Protein AF-A0A967FCC0-F1 (afdb_monomer_lite)

pLDDT: mean 85.34, std 14.35, range [36.22, 97.25]

Secondary structure (DSSP, 8-state):
---HHHHHHHHHHHHHHHHHTT-SSS---EEEEEEEEPSS---SGGGEEEEEEEEEE-------

Foldseek 3Di:
DQDPVNLVVVLVVVVVVCVVVVNPPPDDADKDWDWDAQDDDPPDPVRIDIDIDTRPDDSDPDDD

Sequence (64 aa):
SVTTAKQRQLSKVALEYLSRQEWFDHPARFDVVGVQLKEMDVTRPQDVKIDLVQNAFDFSYGYE

Radius of gyration: 15.87 Å; chains: 1; bounding box: 35×23×43 Å

Structure (mmCIF, N/CA/C/O backbone):
data_AF-A0A967FCC0-F1
#
_entry.id   AF-A0A967FCC0-F1
#
loop_
_atom_site.group_PDB
_atom_site.id
_atom_site.type_symbol
_atom_site.label_atom_id
_atom_site.label_alt_id
_atom_site.label_comp_id
_atom_site.label_asym_id
_atom_site.label_entity_id
_atom_site.label_seq_id
_atom_site.pdbx_PDB_ins_code
_atom_site.Cartn_x
_atom_site.Cartn_y
_atom_site.Cartn_z
_atom_site.occupancy
_atom_site.B_iso_or_equiv
_atom_site.auth_seq_id
_atom_site.auth_comp_id
_atom_site.auth_asym_id
_atom_site.auth_atom_id
_atom_site.pdbx_PDB_model_num
ATOM 1 N N . SER A 1 1 ? 11.047 -6.022 -1.395 1.00 71.06 1 SER A N 1
ATOM 2 C CA . SER A 1 1 ? 9.890 -6.417 -0.563 1.00 71.06 1 SER A CA 1
ATOM 3 C C . SER A 1 1 ? 9.530 -5.280 0.387 1.00 71.06 1 SER A C 1
ATOM 5 O O . SER A 1 1 ? 10.392 -4.456 0.696 1.00 71.06 1 SER A O 1
ATOM 7 N N . VAL A 1 2 ? 8.268 -5.178 0.817 1.00 84.38 2 VAL A N 1
ATOM 8 C CA . VAL A 1 2 ? 7.856 -4.183 1.825 1.00 84.38 2 VAL A CA 1
ATOM 9 C C . VAL A 1 2 ? 8.308 -4.684 3.194 1.00 84.38 2 VAL A C 1
ATOM 11 O O . VAL A 1 2 ? 7.862 -5.733 3.644 1.00 84.38 2 VAL A O 1
ATOM 14 N N . THR A 1 3 ? 9.224 -3.965 3.840 1.00 92.69 3 THR A N 1
ATOM 15 C CA . THR A 1 3 ? 9.745 -4.353 5.158 1.00 92.69 3 THR A CA 1
ATOM 16 C C . THR A 1 3 ? 8.701 -4.119 6.248 1.00 92.69 3 THR A C 1
ATOM 18 O O . THR A 1 3 ? 7.869 -3.223 6.120 1.00 92.69 3 THR A O 1
ATOM 21 N N . THR A 1 4 ? 8.787 -4.839 7.369 1.00 90.94 4 THR A N 1
ATOM 22 C CA . THR A 1 4 ? 7.887 -4.652 8.526 1.00 90.94 4 THR A CA 1
ATOM 23 C C . THR A 1 4 ? 7.850 -3.200 9.013 1.00 90.94 4 THR A C 1
ATOM 25 O O . THR A 1 4 ? 6.793 -2.684 9.364 1.00 90.94 4 THR A O 1
ATOM 28 N N . ALA A 1 5 ? 8.991 -2.503 8.987 1.00 92.31 5 ALA A N 1
ATOM 29 C CA . ALA A 1 5 ? 9.054 -1.085 9.338 1.00 92.31 5 ALA A CA 1
ATOM 30 C C . ALA A 1 5 ? 8.213 -0.211 8.386 1.00 92.31 5 ALA A C 1
ATOM 32 O O . ALA A 1 5 ? 7.458 0.643 8.851 1.0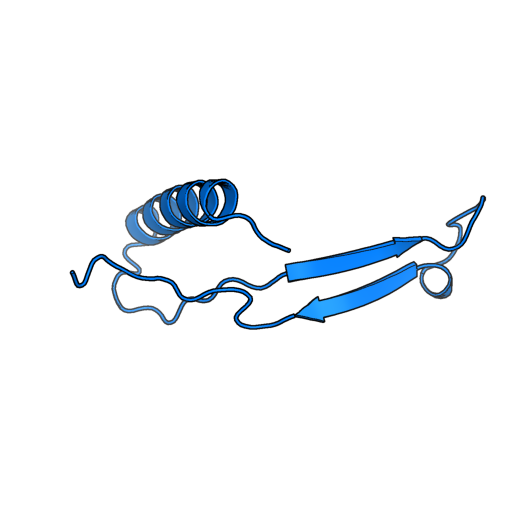0 92.31 5 ALA A O 1
ATOM 33 N N . LYS A 1 6 ? 8.291 -0.462 7.069 1.00 92.94 6 LYS A N 1
ATOM 34 C CA . LYS A 1 6 ? 7.483 0.245 6.062 1.00 92.94 6 LYS A CA 1
ATOM 35 C C . LYS A 1 6 ? 5.999 -0.087 6.188 1.00 92.94 6 LYS A C 1
ATOM 37 O O . LYS A 1 6 ? 5.189 0.831 6.138 1.00 92.94 6 LYS A O 1
ATOM 42 N N . GLN A 1 7 ? 5.653 -1.356 6.412 1.00 92.81 7 GLN A N 1
ATOM 43 C CA . GLN A 1 7 ? 4.265 -1.775 6.645 1.00 92.81 7 GLN A CA 1
ATOM 44 C C . GLN A 1 7 ? 3.661 -0.993 7.817 1.00 92.81 7 GLN A C 1
ATOM 46 O O . GLN A 1 7 ? 2.647 -0.329 7.651 1.00 92.81 7 GLN A O 1
ATOM 51 N N . ARG A 1 8 ? 4.349 -0.944 8.969 1.00 92.00 8 ARG A N 1
ATOM 52 C CA . ARG A 1 8 ? 3.890 -0.189 10.150 1.00 92.00 8 ARG A CA 1
ATOM 53 C C . ARG A 1 8 ? 3.676 1.300 9.869 1.00 92.00 8 ARG A C 1
ATOM 55 O O . ARG A 1 8 ? 2.707 1.871 10.360 1.00 92.00 8 ARG A O 1
ATOM 62 N N . GLN A 1 9 ? 4.575 1.945 9.126 1.00 94.38 9 GLN A N 1
ATOM 63 C CA . GLN A 1 9 ? 4.432 3.366 8.786 1.00 94.38 9 GLN A CA 1
ATOM 64 C C . GLN A 1 9 ? 3.244 3.613 7.851 1.00 94.38 9 GLN A C 1
ATOM 66 O O . GLN A 1 9 ? 2.441 4.504 8.118 1.00 94.38 9 GLN A O 1
ATOM 71 N N . LEU A 1 10 ? 3.106 2.801 6.801 1.00 93.94 10 LEU A N 1
ATOM 72 C CA . LEU A 1 10 ? 2.003 2.904 5.844 1.00 93.94 10 LEU A CA 1
ATOM 73 C C . LEU A 1 10 ? 0.651 2.636 6.515 1.00 93.94 10 LEU A C 1
ATOM 75 O O . LEU A 1 10 ? -0.281 3.410 6.319 1.00 93.94 10 LEU A O 1
ATOM 79 N N . SER A 1 11 ? 0.573 1.620 7.379 1.00 92.50 11 SER A N 1
ATOM 80 C CA . SER A 1 11 ? -0.623 1.306 8.167 1.00 92.50 11 SER A CA 1
ATOM 81 C C . SER A 1 11 ? -1.071 2.471 9.050 1.00 92.50 11 SER A C 1
ATOM 83 O O . SER A 1 11 ? -2.260 2.767 9.109 1.00 92.50 11 SER A O 1
ATOM 85 N N . LYS A 1 12 ? -0.136 3.177 9.703 1.00 93.62 12 LYS A N 1
ATOM 86 C CA . LYS A 1 12 ? -0.465 4.351 10.533 1.00 93.62 12 LYS A CA 1
ATOM 87 C C . LYS A 1 12 ? -1.057 5.493 9.712 1.00 93.62 12 LYS A C 1
ATOM 89 O O . LYS A 1 12 ? -2.057 6.076 10.112 1.00 93.62 12 LYS A O 1
ATOM 94 N N . VAL A 1 13 ? -0.437 5.808 8.575 1.00 95.44 13 VAL A N 1
ATOM 95 C CA . VAL A 1 13 ? -0.901 6.893 7.697 1.00 95.44 13 VAL A CA 1
ATOM 96 C C . VAL A 1 13 ? -2.263 6.555 7.091 1.00 95.44 13 VAL A C 1
ATOM 98 O O . VAL A 1 13 ? -3.138 7.416 7.049 1.00 95.44 13 VAL A O 1
ATOM 101 N N . ALA A 1 14 ? -2.464 5.305 6.671 1.00 93.81 14 ALA A N 1
ATOM 102 C CA . ALA A 1 14 ? -3.747 4.842 6.157 1.00 93.81 14 ALA A CA 1
ATOM 103 C C . ALA A 1 14 ? -4.852 4.919 7.219 1.00 93.81 14 ALA A C 1
ATOM 105 O O . ALA A 1 14 ? -5.932 5.418 6.922 1.00 93.81 14 ALA A O 1
ATOM 106 N N . LEU A 1 15 ? -4.578 4.497 8.459 1.00 92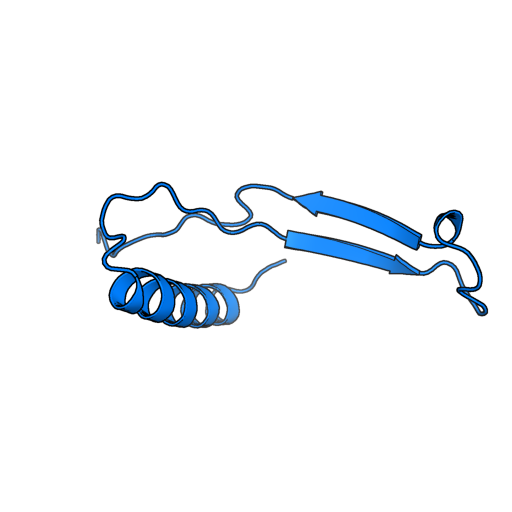.75 15 LEU A N 1
ATOM 107 C CA . LEU A 1 15 ? -5.549 4.576 9.553 1.00 92.75 15 LEU A CA 1
ATOM 108 C C . LEU A 1 15 ? -5.959 6.022 9.855 1.00 92.75 15 LEU A C 1
ATOM 110 O O . LEU A 1 15 ? -7.143 6.308 9.996 1.00 92.75 15 LEU A O 1
ATOM 114 N N . GLU A 1 16 ? -4.993 6.940 9.909 1.00 95.75 16 GLU A N 1
ATOM 115 C CA . GLU A 1 16 ? -5.268 8.369 10.089 1.00 95.75 16 GLU A CA 1
ATOM 116 C C . GLU A 1 16 ? -6.123 8.925 8.940 1.00 95.75 16 GLU A C 1
ATOM 118 O O . GLU A 1 16 ? -7.078 9.665 9.172 1.00 95.75 16 GLU A O 1
ATOM 123 N N . TYR A 1 17 ? -5.815 8.548 7.696 1.00 96.12 17 TYR A N 1
ATOM 124 C CA . TYR A 1 17 ? -6.608 8.945 6.536 1.00 96.12 17 TYR A CA 1
ATOM 125 C C . TYR A 1 17 ? -8.050 8.425 6.625 1.00 96.12 17 TYR A C 1
ATOM 127 O O . TYR A 1 17 ? -8.979 9.220 6.499 1.00 96.12 17 TYR A O 1
ATOM 135 N N . LEU A 1 18 ? -8.241 7.131 6.899 1.00 95.00 18 LEU A N 1
ATOM 136 C CA . LEU A 1 18 ? -9.566 6.513 7.033 1.00 95.00 18 LEU A CA 1
ATOM 137 C C . LEU A 1 18 ? -10.371 7.131 8.182 1.00 95.00 18 LEU A C 1
ATOM 139 O O . LEU A 1 18 ? -11.552 7.416 8.007 1.00 95.00 18 LEU A O 1
ATOM 143 N N . SER A 1 1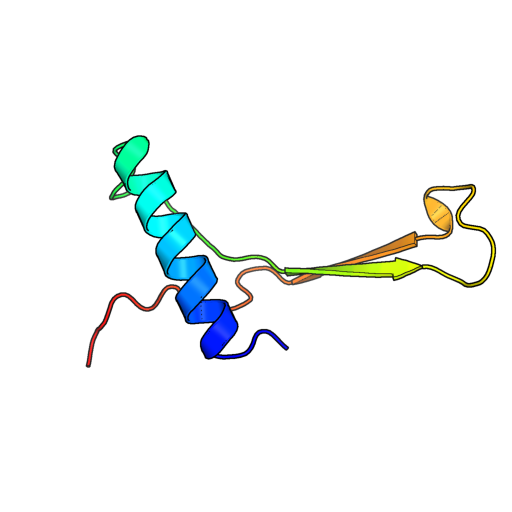9 ? -9.722 7.409 9.317 1.00 94.56 19 SER A N 1
ATOM 144 C CA . SER A 1 19 ? -10.332 8.076 10.474 1.00 94.56 19 SER A CA 1
ATOM 145 C C . SER A 1 19 ? -10.893 9.453 10.109 1.00 94.56 19 SER A C 1
ATOM 147 O O . SER A 1 19 ? -12.043 9.758 10.413 1.00 94.56 19 SER A O 1
ATOM 149 N N . ARG A 1 20 ? -10.133 10.263 9.357 1.00 97.25 20 ARG A N 1
ATOM 150 C CA . ARG A 1 20 ? -10.590 11.582 8.873 1.00 97.25 20 ARG A CA 1
ATOM 151 C C . ARG A 1 20 ? -11.763 11.512 7.900 1.00 97.25 20 ARG A C 1
ATOM 153 O O . ARG A 1 20 ? -12.431 12.522 7.711 1.00 97.25 20 ARG A O 1
ATOM 160 N N . GLN A 1 21 ? -11.953 10.374 7.237 1.00 97.19 21 GLN A N 1
ATOM 161 C CA . GLN A 1 21 ? -13.077 10.141 6.328 1.00 97.19 21 GLN A CA 1
ATOM 162 C C . GLN A 1 21 ? -14.242 9.398 7.004 1.00 97.19 21 GLN A C 1
ATOM 164 O O . GLN A 1 21 ? -15.233 9.122 6.338 1.00 97.19 21 GLN A O 1
ATOM 169 N N . GLU A 1 22 ? -14.126 9.054 8.294 1.00 95.94 22 GLU A N 1
ATOM 170 C CA . GLU A 1 22 ? -15.089 8.219 9.032 1.00 95.94 22 GLU A CA 1
ATOM 171 C C . GLU A 1 22 ? -15.323 6.834 8.382 1.00 95.94 22 GLU A C 1
ATOM 173 O O . GLU A 1 22 ? -16.385 6.224 8.500 1.00 95.94 22 GLU A O 1
ATOM 178 N N . TRP A 1 23 ? -14.313 6.305 7.685 1.00 95.12 23 TRP A N 1
ATOM 179 C CA . TRP A 1 23 ? -14.381 5.057 6.915 1.00 95.12 23 TRP A CA 1
ATOM 180 C C . TRP A 1 23 ? -13.849 3.854 7.694 1.00 95.12 23 TRP A C 1
ATOM 182 O O . TRP A 1 23 ? -12.899 3.191 7.279 1.00 95.12 23 TRP A O 1
ATOM 192 N N . PHE A 1 24 ? -14.465 3.564 8.837 1.00 88.31 24 PHE A N 1
ATOM 193 C CA . PHE A 1 24 ? -14.006 2.495 9.731 1.00 88.31 24 PHE A CA 1
ATOM 194 C C . PHE A 1 24 ? -14.285 1.082 9.196 1.00 88.31 24 PHE A C 1
ATOM 196 O O . PHE A 1 24 ? -13.465 0.191 9.393 1.00 88.31 24 PHE A O 1
ATOM 203 N N . ASP A 1 25 ? -15.387 0.900 8.463 1.00 89.56 25 ASP A N 1
ATOM 204 C CA . ASP A 1 25 ? -15.797 -0.395 7.895 1.00 89.56 25 ASP A CA 1
ATOM 205 C C . ASP A 1 25 ? -15.537 -0.497 6.383 1.00 89.56 25 ASP A C 1
ATOM 207 O O . ASP A 1 25 ? -15.974 -1.439 5.716 1.00 89.56 25 ASP A O 1
ATOM 211 N N . HIS A 1 26 ? -14.858 0.497 5.803 1.00 90.88 26 HIS A N 1
ATOM 212 C CA . HIS A 1 26 ? -14.611 0.504 4.369 1.00 90.88 26 HIS A CA 1
ATOM 213 C C . HIS A 1 26 ? -13.520 -0.515 4.007 1.00 90.88 26 HIS A C 1
ATOM 215 O O . HIS A 1 26 ? -12.452 -0.504 4.626 1.00 90.88 26 HIS A O 1
ATOM 221 N N . PRO A 1 27 ? -13.729 -1.368 2.986 1.00 90.25 27 PRO A N 1
ATOM 222 C CA . PRO A 1 27 ? -12.696 -2.286 2.533 1.00 90.25 27 PRO A CA 1
ATOM 223 C C . PRO A 1 27 ? -11.429 -1.527 2.124 1.00 90.25 27 PRO A C 1
ATOM 225 O O . PRO A 1 27 ? -11.466 -0.655 1.257 1.00 90.25 27 PRO A O 1
ATOM 228 N N . ALA A 1 28 ? -10.297 -1.882 2.724 1.00 90.88 28 ALA A N 1
ATOM 229 C CA . ALA A 1 28 ? -9.003 -1.276 2.437 1.00 90.88 28 ALA A CA 1
ATOM 230 C C . ALA A 1 28 ? -7.943 -2.355 2.201 1.00 90.88 28 ALA A C 1
ATOM 232 O O . ALA A 1 28 ? -7.988 -3.434 2.791 1.00 90.88 28 ALA A O 1
ATOM 233 N N . ARG A 1 29 ? -6.971 -2.053 1.336 1.00 93.62 29 ARG A N 1
ATOM 234 C CA . ARG A 1 29 ? -5.816 -2.915 1.060 1.00 93.62 29 ARG A CA 1
ATOM 235 C C . ARG A 1 29 ? -4.576 -2.087 0.762 1.00 93.62 29 ARG A C 1
ATOM 237 O O . ARG A 1 29 ? -4.675 -0.912 0.411 1.00 93.62 29 ARG A O 1
ATOM 244 N N . PHE A 1 30 ? -3.416 -2.727 0.838 1.00 94.50 30 PHE A N 1
ATOM 245 C CA . PHE A 1 30 ? -2.145 -2.127 0.454 1.00 94.50 30 PHE A CA 1
ATOM 246 C C . PHE A 1 30 ? -1.629 -2.785 -0.818 1.00 94.50 30 PHE A C 1
ATOM 248 O O . PHE A 1 30 ? -1.313 -3.970 -0.820 1.00 94.50 30 PHE A O 1
ATOM 255 N N . ASP A 1 31 ? -1.510 -2.004 -1.886 1.00 95.25 31 ASP A N 1
ATOM 256 C CA . ASP A 1 31 ? -0.940 -2.453 -3.154 1.00 95.25 31 ASP A CA 1
ATOM 257 C C . ASP A 1 31 ? 0.486 -1.899 -3.315 1.00 95.25 31 ASP A C 1
ATOM 259 O O . ASP A 1 31 ? 0.831 -0.839 -2.784 1.00 95.25 31 ASP A O 1
ATOM 263 N N . VAL A 1 32 ? 1.332 -2.609 -4.062 1.00 94.31 32 VAL A N 1
ATOM 264 C CA . VAL A 1 32 ? 2.672 -2.155 -4.457 1.00 94.31 32 VAL A CA 1
ATOM 265 C C . VAL A 1 32 ? 2.729 -2.042 -5.968 1.00 94.31 32 VAL A C 1
ATOM 267 O O . VAL A 1 32 ? 2.461 -3.004 -6.682 1.00 94.31 32 VAL A O 1
ATOM 270 N N . VAL A 1 33 ? 3.143 -0.874 -6.447 1.00 95.06 33 VAL A N 1
ATOM 271 C CA . VAL A 1 33 ? 3.417 -0.633 -7.863 1.00 95.06 33 VAL A CA 1
ATOM 272 C C . VAL A 1 33 ? 4.929 -0.594 -8.054 1.00 95.06 33 VAL A C 1
ATOM 274 O O . VAL A 1 33 ? 5.605 0.326 -7.594 1.00 95.06 33 VAL A O 1
ATOM 277 N N . GLY A 1 34 ? 5.470 -1.622 -8.697 1.00 93.88 34 GLY A N 1
ATOM 278 C CA . GLY A 1 34 ? 6.837 -1.647 -9.192 1.00 93.88 34 GLY A CA 1
ATOM 279 C C . GLY A 1 34 ? 6.924 -0.883 -10.507 1.00 93.88 34 GLY A C 1
ATOM 280 O O . GLY A 1 34 ? 6.145 -1.133 -11.422 1.00 93.88 34 GLY A O 1
ATOM 281 N N . VAL A 1 35 ? 7.877 0.039 -10.605 1.00 91.56 35 VAL A N 1
ATOM 282 C CA . VAL A 1 35 ? 8.148 0.801 -11.826 1.00 91.56 35 VAL A CA 1
ATOM 283 C C . VAL A 1 35 ? 9.576 0.502 -12.250 1.00 91.56 35 VAL A C 1
ATOM 285 O O . VAL A 1 35 ? 10.518 0.787 -11.511 1.00 91.56 35 VAL A O 1
ATOM 288 N N . GLN A 1 36 ? 9.739 -0.095 -13.425 1.00 90.62 36 GLN A N 1
ATOM 289 C CA . GLN A 1 36 ? 11.037 -0.333 -14.043 1.00 90.62 36 GLN A CA 1
ATOM 290 C C . GLN A 1 36 ? 11.162 0.550 -15.278 1.00 90.62 36 GLN A C 1
ATOM 292 O O . GLN A 1 36 ? 10.374 0.445 -16.217 1.00 90.62 36 GLN A O 1
ATOM 297 N N . LEU A 1 37 ? 12.162 1.422 -15.264 1.00 88.50 37 LEU A N 1
ATOM 298 C CA . LEU A 1 37 ? 12.510 2.271 -16.394 1.00 88.50 37 LEU A CA 1
ATOM 299 C C . LEU A 1 37 ? 13.562 1.528 -17.221 1.00 88.50 37 LEU A C 1
ATOM 301 O O . LEU A 1 37 ? 14.591 1.128 -16.672 1.00 88.50 37 LEU A O 1
ATOM 305 N N . LYS A 1 38 ? 13.308 1.302 -18.513 1.00 79.50 38 LYS A N 1
ATOM 306 C CA . LYS A 1 38 ? 14.366 0.837 -19.423 1.00 79.50 38 LYS A CA 1
ATOM 307 C C . LYS A 1 38 ? 15.347 1.991 -19.667 1.00 79.50 38 LYS A C 1
ATOM 309 O O . LYS A 1 38 ? 14.947 3.150 -19.641 1.00 79.50 38 LYS A O 1
ATOM 314 N N . GLU A 1 39 ? 16.632 1.675 -19.811 1.00 76.62 39 GLU A N 1
ATOM 315 C CA . GLU A 1 39 ? 17.725 2.649 -19.690 1.00 76.62 39 GLU A CA 1
ATOM 316 C C . GLU A 1 39 ? 17.653 3.894 -20.603 1.00 76.62 39 GLU A C 1
ATOM 318 O O . GLU A 1 39 ? 17.150 3.873 -21.723 1.00 76.62 39 GLU A O 1
ATOM 323 N N . MET A 1 40 ? 18.269 4.949 -20.053 1.00 60.91 40 MET A N 1
ATOM 324 C CA . MET A 1 40 ? 18.766 6.235 -20.570 1.00 60.91 40 MET A CA 1
ATOM 325 C C . MET A 1 40 ? 17.843 7.248 -21.250 1.00 60.91 40 MET A C 1
ATOM 327 O O . MET A 1 40 ? 18.242 8.409 -21.275 1.00 60.91 40 MET A O 1
ATOM 331 N N . ASP A 1 41 ? 16.622 6.926 -21.679 1.00 62.78 41 ASP A N 1
ATOM 332 C CA . ASP A 1 41 ? 15.683 8.000 -22.050 1.00 62.78 41 ASP A CA 1
ATOM 333 C C . ASP A 1 41 ? 14.214 7.562 -21.985 1.00 62.78 41 ASP A C 1
ATOM 335 O O . ASP A 1 41 ? 13.670 6.948 -22.907 1.00 62.78 41 ASP A O 1
ATOM 339 N N . VAL A 1 42 ? 13.543 7.876 -20.872 1.00 62.75 42 VAL A N 1
ATOM 340 C CA . VAL A 1 42 ? 12.103 7.623 -20.710 1.00 62.75 42 VAL A CA 1
ATOM 341 C C . VAL A 1 42 ? 11.340 8.723 -21.439 1.00 62.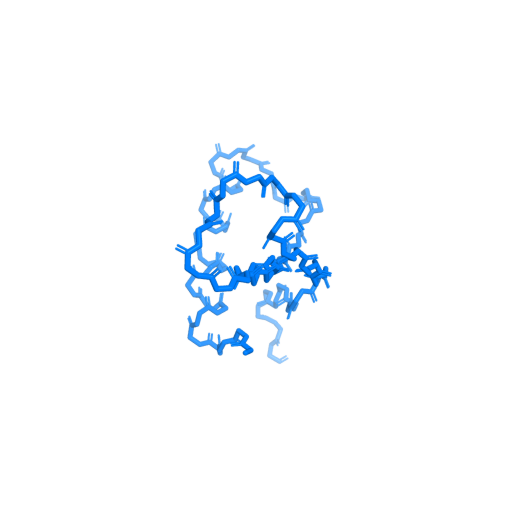75 42 VAL A C 1
ATOM 343 O O . VAL A 1 42 ? 10.833 9.666 -20.837 1.00 62.75 42 VAL A O 1
ATOM 346 N N . THR A 1 43 ? 11.277 8.617 -22.760 1.00 71.50 43 THR A N 1
ATOM 347 C CA . THR A 1 43 ? 10.551 9.580 -23.602 1.00 71.50 43 THR A CA 1
ATOM 348 C C . THR A 1 43 ? 9.132 9.121 -23.916 1.00 71.50 43 THR A C 1
ATOM 350 O O . THR A 1 43 ? 8.302 9.936 -24.322 1.00 71.50 43 THR A O 1
ATOM 353 N N . ARG A 1 44 ? 8.819 7.826 -23.730 1.00 78.44 44 ARG A N 1
ATOM 354 C CA . ARG A 1 44 ? 7.507 7.253 -24.068 1.00 78.44 44 ARG A CA 1
ATOM 355 C C . ARG A 1 44 ? 6.998 6.284 -22.992 1.00 78.44 44 ARG A C 1
ATOM 357 O O . ARG A 1 44 ? 7.789 5.548 -22.408 1.00 78.44 44 ARG A O 1
ATOM 364 N N . PRO A 1 45 ? 5.670 6.195 -22.775 1.00 76.00 45 PRO A N 1
ATOM 365 C CA . PRO A 1 45 ? 5.076 5.289 -21.785 1.00 76.00 45 PRO A CA 1
ATOM 366 C C . PRO A 1 45 ? 5.450 3.809 -21.962 1.00 76.00 45 PRO A C 1
ATOM 368 O O . PRO A 1 45 ? 5.589 3.095 -20.976 1.00 76.00 45 PRO A O 1
ATOM 371 N N . GLN A 1 46 ? 5.656 3.347 -23.202 1.00 81.25 46 GLN A N 1
ATOM 372 C CA . GLN A 1 46 ? 6.066 1.965 -23.503 1.00 81.25 46 GLN A CA 1
ATOM 373 C C . GLN A 1 46 ? 7.475 1.590 -23.009 1.00 81.25 46 GLN A C 1
ATOM 375 O O . GLN A 1 46 ? 7.814 0.405 -22.963 1.00 81.25 46 GLN A O 1
ATOM 380 N N . ASP A 1 47 ? 8.289 2.582 -22.645 1.00 83.62 47 ASP A N 1
ATOM 381 C CA . ASP A 1 47 ? 9.647 2.387 -22.130 1.00 83.62 47 ASP A CA 1
ATOM 382 C C . ASP A 1 47 ? 9.644 2.157 -20.598 1.00 83.62 47 ASP A C 1
ATOM 384 O O . ASP A 1 47 ? 10.679 1.863 -19.992 1.00 83.62 47 ASP A O 1
ATOM 388 N N . VAL A 1 48 ? 8.457 2.215 -19.978 1.00 89.25 48 VAL A N 1
ATOM 389 C CA . VAL A 1 48 ? 8.209 1.933 -18.563 1.00 89.25 48 VAL A CA 1
ATOM 390 C C . VAL A 1 48 ? 7.470 0.606 -18.416 1.00 89.25 48 VAL A C 1
ATOM 392 O O . VAL A 1 48 ? 6.392 0.404 -18.973 1.00 89.25 48 VAL A O 1
ATOM 395 N N . LYS A 1 49 ? 8.020 -0.301 -17.610 1.00 89.50 49 LYS A N 1
ATOM 396 C CA . LYS A 1 49 ? 7.330 -1.518 -17.177 1.00 89.50 49 LYS A CA 1
ATOM 397 C C . LYS A 1 49 ? 6.722 -1.289 -15.797 1.00 89.50 49 LYS A C 1
ATOM 399 O O . LYS A 1 49 ? 7.433 -0.949 -14.852 1.00 89.50 49 LYS A O 1
ATOM 404 N N . ILE A 1 50 ? 5.409 -1.480 -15.703 1.00 92.25 50 ILE A N 1
ATOM 405 C CA . ILE A 1 50 ? 4.644 -1.383 -14.460 1.00 92.25 50 ILE A CA 1
ATOM 406 C C . ILE A 1 50 ? 4.263 -2.789 -14.008 1.00 92.25 50 ILE A C 1
ATOM 408 O O . ILE A 1 50 ? 3.625 -3.524 -14.758 1.00 92.25 50 ILE A O 1
ATOM 412 N N . ASP A 1 51 ? 4.621 -3.136 -12.777 1.00 93.94 51 ASP A N 1
ATOM 413 C CA . ASP A 1 51 ? 4.233 -4.382 -12.124 1.00 93.94 51 ASP A CA 1
ATOM 414 C C . ASP A 1 51 ? 3.343 -4.050 -10.917 1.00 93.94 51 ASP A C 1
ATOM 416 O O . ASP A 1 51 ? 3.782 -3.380 -9.983 1.00 93.94 51 ASP A O 1
ATOM 420 N N . LEU A 1 52 ? 2.088 -4.504 -10.921 1.00 94.94 52 LEU A N 1
ATOM 421 C CA . LEU A 1 52 ? 1.164 -4.313 -9.802 1.00 94.94 52 LEU A CA 1
ATOM 422 C C . LEU A 1 52 ? 1.101 -5.581 -8.948 1.00 94.94 52 LEU A C 1
ATOM 424 O O . LEU A 1 52 ? 0.704 -6.642 -9.424 1.00 94.94 52 LEU A O 1
ATOM 428 N N . VAL A 1 53 ? 1.429 -5.444 -7.669 1.00 94.31 53 VAL A N 1
ATOM 429 C CA . VAL A 1 53 ? 1.224 -6.474 -6.650 1.00 94.31 53 VAL A CA 1
ATOM 430 C C . VAL A 1 53 ? 0.087 -6.017 -5.747 1.00 94.31 53 VAL A C 1
ATOM 432 O O . VAL A 1 53 ? 0.243 -5.070 -4.977 1.00 94.31 53 VAL A O 1
ATOM 435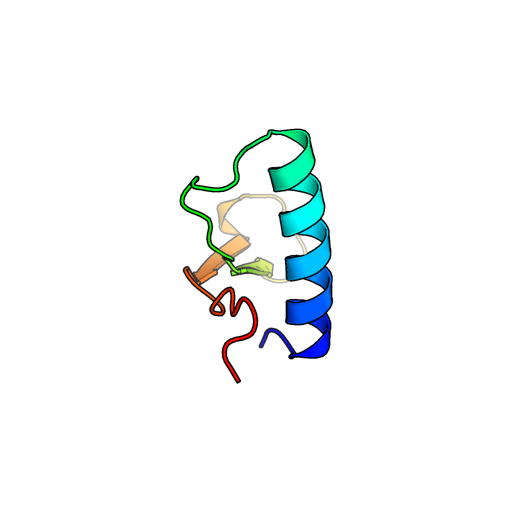 N N . GLN A 1 54 ? -1.061 -6.679 -5.861 1.00 94.69 54 GLN A N 1
ATOM 436 C CA . GLN A 1 54 ? -2.220 -6.403 -5.015 1.00 94.69 54 GLN A CA 1
ATOM 437 C C . GLN A 1 54 ? -2.101 -7.119 -3.671 1.00 94.69 54 GLN A C 1
ATOM 439 O O . GLN A 1 54 ? -1.522 -8.205 -3.617 1.00 94.69 54 GLN A O 1
ATOM 444 N N . ASN A 1 55 ? -2.673 -6.538 -2.612 1.00 92.31 55 ASN A N 1
ATOM 445 C CA . ASN A 1 55 ? -2.619 -7.101 -1.251 1.00 92.31 55 ASN A CA 1
ATOM 446 C C . ASN A 1 55 ? -1.177 -7.445 -0.833 1.00 92.31 55 ASN A C 1
ATOM 448 O O . ASN A 1 55 ? -0.874 -8.543 -0.374 1.00 92.31 55 ASN A O 1
A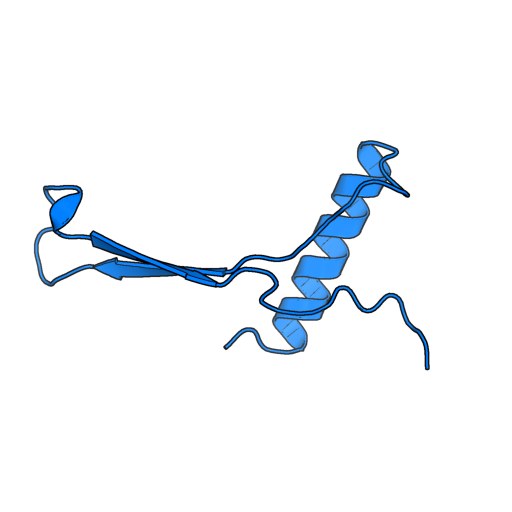TOM 452 N N . ALA A 1 56 ? -0.258 -6.504 -1.044 1.00 91.50 56 ALA A N 1
ATOM 453 C CA . ALA A 1 56 ? 1.170 -6.695 -0.828 1.00 91.50 56 ALA A CA 1
ATOM 454 C C . ALA A 1 56 ? 1.531 -7.034 0.630 1.00 91.50 56 ALA A C 1
ATOM 456 O O . ALA A 1 56 ? 2.627 -7.540 0.884 1.00 91.50 56 ALA A O 1
ATOM 457 N N . PHE A 1 57 ? 0.645 -6.723 1.576 1.00 90.44 57 PHE A N 1
ATOM 458 C CA . PHE A 1 57 ? 0.664 -7.213 2.949 1.00 90.44 57 PHE A CA 1
ATOM 459 C C . PHE A 1 57 ? -0.720 -7.052 3.586 1.00 90.44 57 PHE A C 1
ATOM 461 O O . PHE A 1 57 ? -1.503 -6.190 3.175 1.00 90.44 57 PHE A O 1
ATOM 468 N N . ASP A 1 58 ? -0.986 -7.855 4.614 1.00 82.19 58 ASP A N 1
ATOM 469 C CA . ASP A 1 58 ? -2.223 -7.770 5.380 1.00 82.19 58 ASP A CA 1
ATOM 470 C C . ASP A 1 58 ? -2.214 -6.563 6.312 1.00 82.19 58 ASP A C 1
ATOM 472 O O . ASP A 1 58 ? -1.230 -6.267 6.998 1.00 82.19 58 ASP A O 1
ATOM 476 N N . PHE A 1 59 ? -3.356 -5.885 6.389 1.00 67.56 59 PHE A N 1
ATOM 477 C CA . PHE A 1 59 ? -3.599 -4.913 7.440 1.00 67.56 59 PHE A CA 1
ATOM 478 C C . PHE A 1 59 ? -3.926 -5.656 8.735 1.00 67.56 59 PHE A C 1
ATOM 480 O O . PHE A 1 59 ? -5.085 -5.852 9.091 1.00 67.56 59 PHE A O 1
ATOM 487 N N . SER A 1 60 ? -2.892 -6.118 9.432 1.00 60.16 60 SER A N 1
ATOM 488 C CA . SER A 1 60 ? -3.059 -6.734 10.744 1.00 60.16 60 SER A CA 1
ATOM 489 C C . SER A 1 60 ? -3.350 -5.633 11.768 1.00 60.16 60 SER A C 1
ATOM 491 O O . SER A 1 60 ? -2.434 -5.034 12.336 1.00 60.16 60 SER A O 1
ATOM 493 N N . TYR A 1 61 ? -4.628 -5.338 12.004 1.00 54.28 61 TYR A N 1
ATOM 494 C CA . TYR A 1 61 ? -5.032 -4.803 13.303 1.00 54.28 61 TYR A CA 1
ATOM 495 C C . TYR A 1 61 ? -4.699 -5.882 14.332 1.00 54.28 61 TYR A C 1
ATOM 497 O O . TYR A 1 61 ? -5.034 -7.040 14.106 1.00 54.28 61 TYR A O 1
ATOM 505 N N . GLY A 1 62 ? -3.960 -5.529 15.385 1.00 45.28 62 GLY A N 1
ATOM 506 C CA . GLY A 1 62 ? -3.364 -6.482 16.321 1.00 45.28 62 GLY A CA 1
ATOM 507 C C . GLY A 1 62 ? -4.348 -7.505 16.890 1.00 45.28 62 GLY A C 1
ATOM 508 O O . GLY A 1 62 ? -4.970 -7.256 17.916 1.00 45.28 62 GLY A O 1
ATOM 509 N N . TYR A 1 63 ? -4.414 -8.674 16.261 1.00 36.22 63 TYR A N 1
ATOM 510 C CA . TYR A 1 63 ? -4.677 -9.916 16.961 1.00 36.22 63 TYR A CA 1
ATOM 511 C C . TYR A 1 63 ? -3.307 -10.501 17.301 1.00 36.22 63 TYR A C 1
ATOM 513 O O . TYR A 1 63 ? -2.527 -10.828 16.403 1.00 36.22 63 TYR A O 1
ATOM 521 N N . GLU A 1 64 ? -2.996 -10.480 18.598 1.00 40.03 64 GLU A N 1
ATOM 522 C CA . GLU A 1 64 ? -1.948 -11.303 19.210 1.00 40.03 64 GLU A CA 1
ATOM 523 C C . GLU A 1 64 ? -2.243 -12.795 19.014 1.00 40.03 64 GLU A C 1
ATOM 525 O O . GLU A 1 64 ? -3.441 -13.171 19.032 1.00 40.03 64 GLU A O 1
#